Protein AF-A0A9W5Q3P4-F1 (afdb_monomer)

InterPro domains:
  IPR006448 Putative phage terminase, small subunit, P27 family [PF05119] (20-107)

Sequence (144 aa):
MARKSKVVIEAEKKKELEAQRIMDVLVEAGTYSPALDPLIEVYLDAVEIYSVKYGLWKNSNFPTVQKTKNVNGDVKESKHPLAQQVEVWSKQKAKYLGQLGLDGKNKDLIKKSGVLLEKGKTEKESTEPSDSNKLVQFRKMKSR

Foldseek 3Di:
DDDDDPQLVVLVVVLVVVLVVLVVLCVQLVNDDPVCVVLSVQLSVLSSQLSSLVVVCVVVVNDQWDWDADPVGDTDIDGDPSVVSNVVSVVVNLVSCVVSVNNQPNPSSCVRNVDRVPPDPDDPDDDDDDPDDVVVVVVVVVVD

Nearest PDB structures (foldseek):
  1fxk-assembly1_B  TM=3.206E-01  e=4.422E+00  Methanothermobacter thermautotrophicus
  4igg-assembly1_B  TM=3.009E-01  e=7.344E+00  Homo sapiens

Secondary structure (DSSP, 8-state):
-PPPPHHHHHHHHHHHHHHHHHHHHHHHTT---GGGHHHHHHHHHHHHHHHHHHHHHHHTT---EEEEE-TTS-EEEEE-HHHHHHHHHHHHHHHHHHHTTTTTT-HHHHHHHS----S-----------S--HHHHHHHHTT-

Organism: NCBI:txid1053243

Mean predicted aligned error: 12.22 Å

Solvent-accessible surface area (backbone atoms only — not comparable to full-atom values): 8388 Å² total; per-residue (Å²): 134,83,83,77,53,72,49,52,56,53,13,54,54,51,29,52,56,46,49,53,53,52,49,51,52,30,51,67,43,70,67,60,50,81,86,45,48,69,57,50,51,55,29,38,50,30,48,26,53,28,41,34,37,44,45,54,30,53,75,64,70,58,52,63,60,40,81,44,70,46,97,88,64,54,74,46,78,42,72,16,69,46,51,54,50,31,54,52,30,50,52,50,30,53,51,40,36,42,74,72,46,69,64,66,72,40,62,66,52,31,68,59,48,71,52,70,71,64,86,69,80,70,80,86,72,80,92,72,90,74,93,72,58,66,68,64,54,54,58,60,64,74,76,114

pLDDT: mean 82.39, std 19.08, range [31.47, 98.12]

Structure (mmCIF, N/CA/C/O backbone):
data_AF-A0A9W5Q3P4-F1
#
_entry.id   AF-A0A9W5Q3P4-F1
#
loop_
_atom_site.group_PDB
_atom_site.id
_atom_site.type_symbol
_atom_site.label_atom_id
_atom_site.label_alt_id
_atom_site.label_comp_id
_atom_site.label_asym_id
_atom_site.label_entity_id
_atom_site.label_seq_id
_atom_site.pdbx_PDB_ins_code
_atom_site.Cartn_x
_atom_site.Cartn_y
_atom_site.Cartn_z
_atom_site.occupancy
_atom_site.B_iso_or_equiv
_atom_site.auth_seq_id
_atom_site.auth_comp_id
_atom_site.auth_asym_id
_atom_site.auth_atom_id
_atom_site.pdbx_PDB_model_num
ATOM 1 N N . MET A 1 1 ? 27.874 -6.683 7.482 1.00 48.03 1 MET A N 1
ATOM 2 C CA . MET A 1 1 ? 26.577 -5.988 7.302 1.00 48.03 1 MET A CA 1
ATOM 3 C C . MET A 1 1 ? 26.580 -5.307 5.936 1.00 48.03 1 MET A C 1
ATOM 5 O O . MET A 1 1 ? 27.430 -4.453 5.714 1.00 48.03 1 MET A O 1
ATOM 9 N N . ALA A 1 2 ? 25.719 -5.711 4.997 1.00 65.31 2 ALA A N 1
ATOM 10 C CA . ALA A 1 2 ? 25.623 -5.058 3.685 1.00 65.31 2 ALA A CA 1
ATOM 11 C C . ALA A 1 2 ? 24.995 -3.659 3.826 1.00 65.31 2 ALA A C 1
ATOM 13 O O . ALA A 1 2 ? 24.055 -3.480 4.601 1.00 65.31 2 ALA A O 1
ATOM 14 N N . ARG A 1 3 ? 25.503 -2.656 3.095 1.00 83.44 3 ARG A N 1
ATOM 15 C CA . ARG A 1 3 ? 24.908 -1.308 3.102 1.00 83.44 3 ARG A CA 1
ATOM 16 C C . ARG A 1 3 ? 23.560 -1.348 2.382 1.00 83.44 3 ARG A C 1
ATOM 18 O O . ARG A 1 3 ? 23.498 -1.735 1.217 1.00 83.44 3 ARG A O 1
ATOM 25 N N . LYS A 1 4 ? 22.493 -0.930 3.065 1.00 85.88 4 LYS A N 1
ATOM 26 C CA . LYS A 1 4 ? 21.164 -0.773 2.458 1.00 85.88 4 LYS A CA 1
ATOM 27 C C . LYS A 1 4 ? 21.197 0.340 1.404 1.00 85.88 4 LYS A C 1
ATOM 29 O O . LYS A 1 4 ? 21.910 1.332 1.560 1.00 85.88 4 LYS A O 1
ATOM 34 N N . SER A 1 5 ? 20.427 0.184 0.328 1.00 91.69 5 SER A N 1
ATOM 35 C CA . SER A 1 5 ? 20.302 1.227 -0.697 1.00 91.69 5 SER A CA 1
ATOM 36 C C . SER A 1 5 ? 19.489 2.417 -0.173 1.00 91.69 5 SER A C 1
ATOM 38 O O . SER A 1 5 ? 18.638 2.260 0.703 1.00 91.69 5 SER A O 1
ATOM 40 N N . LYS A 1 6 ? 19.699 3.612 -0.745 1.00 94.06 6 LYS A N 1
ATOM 41 C CA . LYS A 1 6 ? 18.962 4.832 -0.363 1.00 94.06 6 LYS A CA 1
ATOM 42 C C . LYS A 1 6 ? 17.439 4.644 -0.423 1.00 94.06 6 LYS A C 1
ATOM 44 O O . LYS A 1 6 ? 16.734 5.108 0.465 1.00 94.06 6 LYS A O 1
ATOM 49 N N . VAL A 1 7 ? 16.949 3.940 -1.446 1.00 94.69 7 VAL A N 1
ATOM 50 C CA . VAL A 1 7 ? 15.514 3.685 -1.651 1.00 94.69 7 VAL A CA 1
ATOM 51 C C . VAL A 1 7 ? 14.933 2.802 -0.543 1.00 94.69 7 VAL A C 1
ATOM 53 O O . VAL A 1 7 ? 13.823 3.057 -0.088 1.00 94.69 7 VAL A O 1
ATOM 56 N N . VAL A 1 8 ? 15.684 1.798 -0.081 1.00 95.25 8 VAL A N 1
ATOM 57 C CA . VAL A 1 8 ? 15.258 0.923 1.024 1.00 95.25 8 VAL A CA 1
ATOM 58 C C . VAL A 1 8 ? 15.212 1.702 2.337 1.00 95.25 8 VAL A C 1
ATOM 60 O O . VAL A 1 8 ? 14.217 1.635 3.043 1.00 95.25 8 VAL A O 1
ATOM 63 N N . ILE A 1 9 ? 16.227 2.525 2.617 1.00 95.75 9 ILE A N 1
ATOM 64 C CA . ILE A 1 9 ? 16.253 3.369 3.824 1.00 95.75 9 ILE A CA 1
ATOM 65 C C . ILE A 1 9 ? 15.060 4.339 3.850 1.00 95.75 9 ILE A C 1
ATOM 67 O O . ILE A 1 9 ? 14.450 4.556 4.893 1.00 95.75 9 ILE A O 1
ATOM 71 N N . GLU A 1 10 ? 14.710 4.939 2.710 1.00 95.25 10 GLU A N 1
ATOM 72 C CA . GLU A 1 10 ? 13.539 5.819 2.617 1.00 95.25 10 GLU A CA 1
ATOM 73 C C . GLU A 1 10 ? 12.218 5.051 2.799 1.00 95.25 10 GLU A C 1
ATOM 75 O O . GLU A 1 10 ? 11.286 5.569 3.413 1.00 95.25 10 GLU A O 1
ATOM 80 N N . ALA A 1 11 ? 12.131 3.820 2.288 1.00 96.31 11 ALA A N 1
ATOM 81 C CA . ALA A 1 11 ? 10.956 2.970 2.452 1.00 96.31 11 ALA A CA 1
ATOM 82 C C . ALA A 1 11 ? 10.752 2.527 3.909 1.00 96.31 11 ALA A C 1
ATOM 84 O O . ALA A 1 11 ? 9.623 2.587 4.388 1.00 96.31 11 ALA A O 1
ATOM 85 N N . GLU A 1 12 ? 11.824 2.179 4.627 1.00 95.44 12 GLU A N 1
ATOM 86 C CA . GLU A 1 12 ? 11.784 1.847 6.060 1.00 95.44 12 GLU A CA 1
ATOM 87 C C . GLU A 1 12 ? 11.247 3.024 6.885 1.00 95.44 12 GLU A C 1
ATOM 89 O O . GLU A 1 12 ? 10.322 2.859 7.677 1.00 95.44 12 GLU A O 1
ATOM 94 N N . LYS A 1 13 ? 11.724 4.247 6.615 1.00 96.50 13 LYS A N 1
ATOM 95 C CA . LYS A 1 13 ? 11.198 5.459 7.267 1.00 96.50 13 LYS A CA 1
ATOM 96 C C . LYS A 1 13 ? 9.714 5.685 6.973 1.00 96.50 13 LYS A C 1
ATOM 98 O O . LYS A 1 13 ? 8.959 6.071 7.858 1.00 96.50 13 LYS A O 1
ATOM 103 N N . LYS A 1 14 ? 9.276 5.455 5.730 1.00 95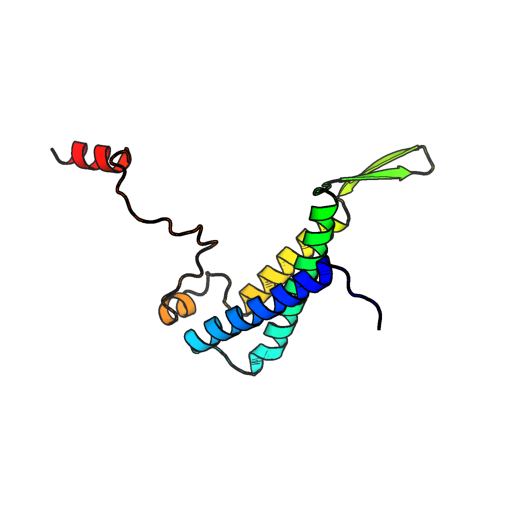.81 14 LYS A N 1
ATOM 104 C CA . LYS A 1 14 ? 7.851 5.561 5.366 1.00 95.81 14 LYS A CA 1
ATOM 105 C C . LYS A 1 14 ? 7.005 4.503 6.064 1.00 95.81 14 LYS A C 1
ATOM 107 O O . LYS A 1 14 ? 5.885 4.817 6.448 1.00 95.81 14 LYS A O 1
ATOM 112 N N . LYS A 1 15 ? 7.525 3.284 6.226 1.00 96.81 15 LYS A N 1
ATOM 113 C CA . LYS A 1 15 ? 6.864 2.212 6.976 1.00 96.81 15 LYS A CA 1
ATOM 114 C C . LYS A 1 15 ? 6.650 2.622 8.430 1.00 96.81 15 LYS A C 1
ATOM 116 O O . LYS A 1 15 ? 5.542 2.491 8.923 1.00 96.81 15 LYS A O 1
ATOM 121 N N . GLU A 1 16 ? 7.675 3.165 9.079 1.00 96.56 16 GLU A N 1
ATOM 122 C CA . GLU A 1 16 ? 7.614 3.588 10.483 1.00 96.56 16 GLU A CA 1
ATOM 123 C C . GLU A 1 16 ? 6.629 4.748 10.705 1.00 96.56 16 GLU A C 1
ATOM 125 O O . GLU A 1 16 ? 5.768 4.674 11.580 1.00 96.56 16 GLU A O 1
ATOM 130 N N . LEU A 1 17 ? 6.668 5.776 9.848 1.00 96.88 17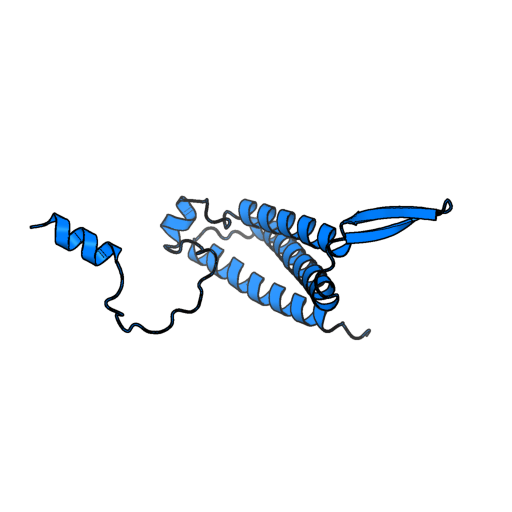 LEU A N 1
ATOM 131 C CA . LEU A 1 17 ? 5.698 6.880 9.893 1.00 96.88 17 LEU A CA 1
ATOM 132 C C . LEU A 1 17 ? 4.261 6.402 9.652 1.00 96.88 17 LEU A C 1
ATOM 134 O O . LEU A 1 17 ? 3.324 6.873 10.295 1.00 96.88 17 LEU A O 1
ATOM 138 N N . GLU A 1 18 ? 4.076 5.471 8.717 1.00 95.75 18 GLU A N 1
ATOM 139 C CA . GLU A 1 18 ? 2.763 4.909 8.422 1.00 95.75 18 GLU A CA 1
ATOM 140 C C . GLU A 1 18 ? 2.265 4.004 9.555 1.00 95.75 18 GLU A C 1
ATOM 142 O O . GLU A 1 18 ? 1.072 4.018 9.847 1.00 95.75 18 GLU A O 1
ATOM 147 N N . ALA A 1 19 ? 3.156 3.267 10.223 1.00 96.31 19 ALA A N 1
ATOM 148 C CA . ALA A 1 19 ? 2.824 2.471 11.400 1.00 96.31 19 ALA A CA 1
ATOM 149 C C . ALA A 1 19 ? 2.258 3.361 12.505 1.00 96.31 19 ALA A C 1
ATOM 151 O O . ALA A 1 19 ? 1.152 3.104 12.977 1.00 96.31 19 ALA A O 1
ATOM 152 N N . GLN A 1 20 ? 2.951 4.458 12.829 1.00 96.19 20 GLN A N 1
ATOM 153 C CA . GLN A 1 20 ? 2.462 5.428 13.806 1.00 96.19 20 GLN A CA 1
ATOM 154 C C . GLN A 1 20 ? 1.092 5.982 13.396 1.00 96.19 20 GLN A C 1
ATOM 156 O O . GLN A 1 20 ? 0.143 5.927 14.172 1.00 96.19 20 GLN A O 1
ATOM 161 N N . ARG A 1 21 ? 0.950 6.414 12.136 1.00 94.81 21 ARG A N 1
ATOM 162 C CA . ARG A 1 21 ? -0.305 6.974 11.617 1.00 94.81 21 ARG A CA 1
ATOM 163 C C . ARG A 1 21 ? -1.481 6.000 11.724 1.00 94.81 21 ARG A C 1
ATOM 165 O O . ARG A 1 21 ? -2.586 6.414 12.057 1.00 94.81 21 ARG A O 1
ATOM 172 N N . ILE A 1 22 ? -1.282 4.728 11.378 1.00 93.62 22 ILE A N 1
ATOM 173 C CA . ILE A 1 22 ? -2.341 3.710 11.435 1.00 93.62 22 ILE A CA 1
ATOM 174 C C . ILE A 1 22 ? -2.724 3.417 12.883 1.00 93.62 22 ILE A C 1
ATOM 176 O O . ILE A 1 22 ? -3.917 3.352 13.178 1.00 93.62 22 ILE A O 1
ATOM 180 N N . MET A 1 23 ? -1.741 3.282 13.775 1.00 93.50 23 MET A N 1
ATOM 181 C CA . MET A 1 23 ? -1.997 3.040 15.195 1.00 93.50 23 MET A CA 1
ATOM 182 C C . MET A 1 23 ? -2.766 4.201 15.824 1.00 93.50 23 MET A C 1
ATOM 184 O O . MET A 1 23 ? -3.797 3.960 16.446 1.00 93.50 23 MET A O 1
ATOM 188 N N . ASP A 1 24 ? -2.343 5.443 15.580 1.00 92.06 24 ASP A N 1
ATOM 189 C CA . ASP A 1 24 ? -3.023 6.638 16.090 1.00 92.06 24 ASP A CA 1
ATOM 190 C C . ASP A 1 24 ? -4.489 6.669 15.646 1.00 92.06 24 ASP A C 1
ATOM 192 O O . ASP A 1 24 ? -5.387 6.807 16.473 1.00 92.06 24 ASP A O 1
ATOM 196 N N . VAL A 1 25 ? -4.753 6.443 14.353 1.00 90.19 25 VAL A N 1
ATOM 197 C CA . VAL A 1 25 ? -6.120 6.453 13.811 1.00 90.19 25 VAL A CA 1
ATOM 198 C C . VAL A 1 25 ? -6.977 5.326 14.395 1.00 90.19 25 VAL A C 1
ATOM 200 O O . VAL A 1 25 ? -8.152 5.541 14.696 1.00 90.19 25 VAL A O 1
ATOM 203 N N . LEU A 1 26 ? -6.426 4.118 14.552 1.00 89.81 26 LEU A N 1
ATOM 204 C CA . LEU A 1 26 ? -7.169 2.983 15.111 1.00 89.81 26 LEU A CA 1
ATOM 205 C C . LEU A 1 26 ? -7.474 3.175 16.602 1.00 89.81 26 LEU A C 1
ATOM 207 O O . LEU A 1 26 ? -8.560 2.798 17.053 1.00 89.81 26 LEU A O 1
ATOM 211 N N . VAL A 1 27 ? -6.535 3.747 17.359 1.00 91.12 27 VAL A N 1
ATOM 212 C CA . VAL A 1 27 ? -6.697 4.047 18.787 1.00 91.12 27 VAL A CA 1
ATOM 213 C C . VAL A 1 27 ? -7.682 5.197 18.987 1.00 91.12 27 VAL A C 1
ATOM 215 O O . VAL A 1 27 ? -8.615 5.052 19.774 1.00 91.12 27 VAL A O 1
ATOM 218 N N . GLU A 1 28 ? -7.545 6.293 18.238 1.00 88.31 28 GLU A N 1
ATOM 219 C CA . GLU A 1 28 ? -8.449 7.451 18.292 1.00 88.31 28 GLU A CA 1
ATOM 220 C C . GLU A 1 28 ? -9.889 7.062 17.933 1.00 88.31 28 GLU A C 1
ATOM 222 O O . GLU A 1 28 ? -10.842 7.502 18.575 1.00 88.31 28 GLU A O 1
ATOM 227 N N . ALA A 1 29 ? -10.067 6.167 16.960 1.00 85.62 29 ALA A N 1
ATOM 228 C CA . ALA A 1 29 ? -11.384 5.648 16.609 1.00 85.62 29 ALA A CA 1
ATOM 229 C C . ALA A 1 29 ? -11.943 4.614 17.611 1.00 85.62 29 ALA A C 1
ATOM 231 O O . ALA A 1 29 ? -13.095 4.184 17.471 1.00 85.62 29 ALA A O 1
ATOM 232 N N . GLY A 1 30 ? -11.144 4.186 18.595 1.00 86.62 30 GLY A N 1
ATOM 233 C CA . GLY A 1 30 ? -11.505 3.152 19.566 1.00 86.62 30 GLY A CA 1
ATOM 234 C C . GLY A 1 30 ? -11.733 1.775 18.937 1.00 86.62 30 GLY A C 1
ATOM 235 O O . GLY A 1 30 ? -12.513 0.982 19.460 1.00 86.62 30 GLY A O 1
ATOM 236 N N . THR A 1 31 ? -11.115 1.502 17.784 1.00 87.69 31 THR A N 1
ATOM 237 C CA . THR A 1 31 ? -11.265 0.240 17.036 1.00 87.69 31 THR A CA 1
ATOM 238 C C . THR A 1 31 ? -10.014 -0.621 17.040 1.00 87.69 31 THR A C 1
ATOM 240 O O . THR A 1 31 ? -10.038 -1.727 16.501 1.00 87.69 31 THR A O 1
ATOM 243 N N . TYR A 1 32 ? -8.920 -0.128 17.619 1.00 92.88 32 TYR A N 1
ATOM 244 C CA . TYR A 1 32 ? -7.722 -0.927 17.803 1.00 92.88 32 TYR A CA 1
ATOM 245 C C . TYR A 1 32 ? -8.013 -2.165 18.659 1.00 92.88 32 TYR A C 1
ATOM 247 O O . TYR A 1 32 ? -8.690 -2.110 19.686 1.00 92.88 32 TYR A O 1
ATOM 255 N N . SER A 1 33 ? -7.457 -3.289 18.228 1.00 92.38 33 SER A N 1
ATOM 256 C CA . SER A 1 33 ? -7.432 -4.544 18.960 1.00 92.38 33 SER A CA 1
ATOM 257 C C . SER A 1 33 ? -6.136 -5.259 18.589 1.00 92.38 33 SER A C 1
ATOM 259 O O . SER A 1 33 ? -5.813 -5.263 17.401 1.00 92.38 33 SER A O 1
ATOM 261 N N . PRO A 1 34 ? -5.448 -5.933 19.531 1.00 95.00 34 PRO A N 1
ATOM 262 C CA . PRO A 1 34 ? -4.275 -6.756 19.214 1.00 95.00 34 PRO A CA 1
ATOM 263 C C . PRO A 1 34 ? -4.538 -7.825 18.137 1.00 95.00 34 PRO A C 1
ATOM 265 O O . PRO A 1 34 ? -3.630 -8.295 17.463 1.00 95.00 34 PRO A O 1
ATOM 268 N N . ALA A 1 35 ? -5.803 -8.203 17.917 1.00 93.44 35 ALA A N 1
ATOM 269 C CA . ALA A 1 35 ? -6.183 -9.097 16.824 1.00 93.44 35 ALA A CA 1
ATOM 270 C C . ALA A 1 35 ? -5.928 -8.504 15.421 1.00 93.44 35 ALA A C 1
ATOM 272 O O . ALA A 1 35 ? -5.905 -9.247 14.439 1.00 93.44 35 ALA A O 1
ATOM 273 N N . LEU A 1 36 ? -5.761 -7.182 15.310 1.00 93.56 36 LEU A N 1
ATOM 274 C CA . LEU A 1 36 ? -5.441 -6.490 14.062 1.00 93.56 36 LEU A CA 1
ATOM 275 C C . LEU A 1 36 ? -3.940 -6.470 13.763 1.00 93.56 36 LEU A C 1
ATOM 277 O O . LEU A 1 36 ? -3.591 -6.223 12.611 1.00 93.56 36 L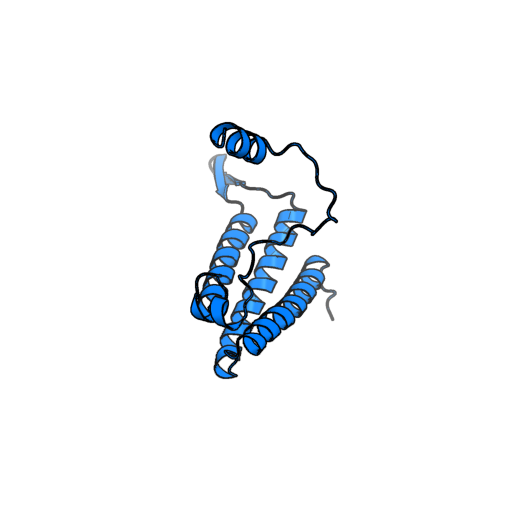EU A O 1
ATOM 281 N N . ASP A 1 37 ? -3.071 -6.763 14.735 1.00 94.88 37 ASP A N 1
ATOM 282 C CA . ASP A 1 37 ? -1.613 -6.660 14.586 1.00 94.88 37 ASP A CA 1
ATOM 283 C C . ASP A 1 37 ? -1.086 -7.418 13.356 1.00 94.88 37 ASP A C 1
ATOM 285 O O . ASP A 1 37 ? -0.395 -6.798 12.544 1.00 94.88 37 ASP A O 1
ATOM 289 N N . PRO A 1 38 ? -1.498 -8.677 13.079 1.00 96.81 38 PRO A N 1
ATOM 290 C CA . PRO A 1 38 ? -1.042 -9.379 11.879 1.00 96.81 38 PRO A CA 1
ATOM 291 C C . PRO A 1 38 ? -1.470 -8.687 10.576 1.00 96.81 38 PRO A C 1
ATOM 293 O O . PRO A 1 38 ? -0.744 -8.693 9.583 1.00 96.81 38 PRO A O 1
ATOM 296 N N . LEU A 1 39 ? -2.659 -8.075 10.550 1.00 96.00 39 LEU A N 1
ATOM 297 C CA . LEU A 1 39 ? -3.150 -7.351 9.376 1.00 96.00 39 LEU A CA 1
ATOM 298 C C . LEU A 1 39 ? -2.429 -6.007 9.203 1.00 96.00 39 LEU A C 1
ATOM 300 O O . LEU A 1 39 ? -2.157 -5.600 8.071 1.00 96.00 39 LEU A O 1
ATOM 304 N N . ILE A 1 40 ? -2.106 -5.334 10.309 1.00 96.38 40 ILE A N 1
ATOM 305 C CA . ILE A 1 40 ? -1.313 -4.102 10.322 1.00 96.38 40 ILE A CA 1
ATOM 306 C C . ILE A 1 40 ? 0.097 -4.396 9.801 1.00 96.38 40 ILE A C 1
ATOM 308 O O . ILE A 1 40 ? 0.557 -3.697 8.902 1.00 96.38 40 ILE A O 1
ATOM 312 N N . GLU A 1 41 ? 0.751 -5.461 10.269 1.00 97.12 41 GLU A N 1
ATOM 313 C CA . GLU A 1 41 ? 2.071 -5.883 9.781 1.00 97.12 41 GLU A CA 1
ATOM 314 C C . GLU A 1 41 ? 2.066 -6.139 8.268 1.00 97.12 41 GLU A C 1
ATOM 316 O O . GLU A 1 41 ? 2.866 -5.557 7.533 1.00 97.12 41 GLU A O 1
ATOM 321 N N . VAL A 1 42 ? 1.097 -6.916 7.771 1.00 97.69 42 VAL A N 1
ATOM 322 C CA . VAL A 1 42 ? 0.960 -7.206 6.333 1.00 97.69 42 VAL A CA 1
ATOM 323 C C . VAL A 1 42 ? 0.697 -5.935 5.514 1.00 97.69 42 VAL A C 1
ATOM 325 O O . VAL A 1 42 ? 1.219 -5.781 4.403 1.00 97.69 42 VAL A O 1
ATOM 328 N N . TYR A 1 43 ? -0.094 -4.996 6.042 1.00 97.50 43 TYR A N 1
ATOM 329 C CA . TYR A 1 43 ? -0.292 -3.690 5.415 1.00 97.50 43 TYR A CA 1
ATOM 330 C C . TYR A 1 43 ? 1.019 -2.895 5.336 1.00 97.50 43 TYR A C 1
ATOM 332 O O . TYR A 1 43 ? 1.343 -2.349 4.277 1.00 97.50 43 TYR A O 1
ATOM 340 N N . LEU A 1 44 ? 1.784 -2.846 6.426 1.00 97.94 44 LEU A N 1
ATOM 341 C CA . LEU A 1 44 ? 3.048 -2.117 6.501 1.00 97.94 44 LEU A CA 1
ATOM 342 C C . LEU A 1 44 ? 4.115 -2.720 5.584 1.00 97.94 44 LEU A C 1
ATOM 344 O O . LEU A 1 44 ? 4.839 -1.973 4.923 1.00 97.94 44 LEU A O 1
ATOM 348 N N . ASP A 1 45 ? 4.164 -4.044 5.453 1.00 97.62 45 ASP A N 1
ATOM 349 C CA . ASP A 1 45 ? 5.010 -4.719 4.467 1.00 97.62 45 ASP A CA 1
ATOM 350 C C . ASP A 1 45 ? 4.618 -4.328 3.037 1.00 97.62 45 ASP A C 1
ATOM 352 O O . ASP A 1 45 ? 5.475 -3.991 2.215 1.00 97.62 45 ASP A O 1
ATOM 356 N N . ALA A 1 46 ? 3.318 -4.275 2.732 1.00 97.69 46 ALA A N 1
ATOM 357 C CA . ALA A 1 46 ? 2.850 -3.815 1.426 1.00 97.69 46 ALA A CA 1
ATOM 358 C C . ALA A 1 46 ? 3.228 -2.345 1.155 1.00 97.69 46 ALA A C 1
ATOM 360 O O . ALA A 1 46 ? 3.566 -1.999 0.020 1.00 97.69 46 ALA A O 1
ATOM 361 N N . VAL A 1 47 ? 3.203 -1.478 2.176 1.00 97.75 47 VAL A N 1
ATOM 362 C CA . VAL A 1 47 ? 3.637 -0.071 2.084 1.00 97.75 47 VAL A CA 1
ATOM 363 C C . VAL A 1 47 ? 5.132 0.035 1.801 1.00 97.75 47 VAL A C 1
ATOM 365 O O . VAL A 1 47 ? 5.531 0.814 0.928 1.00 97.75 47 VAL A O 1
ATOM 368 N N . GLU A 1 48 ? 5.950 -0.737 2.511 1.00 97.62 48 GLU A N 1
ATOM 369 C CA . GLU A 1 48 ? 7.399 -0.769 2.331 1.00 97.62 48 GLU A CA 1
ATOM 370 C C . GLU A 1 48 ? 7.755 -1.252 0.922 1.00 97.62 48 GLU A C 1
ATOM 372 O O . GLU A 1 48 ? 8.443 -0.548 0.175 1.00 97.62 48 GLU A O 1
ATOM 377 N N . ILE A 1 49 ? 7.205 -2.397 0.504 1.00 97.56 49 ILE A N 1
ATOM 378 C CA . ILE A 1 49 ? 7.469 -2.971 -0.817 1.00 97.56 49 ILE A CA 1
ATOM 379 C C . ILE A 1 49 ? 7.004 -2.010 -1.913 1.00 97.56 49 ILE A C 1
ATOM 381 O O . ILE A 1 49 ? 7.781 -1.707 -2.822 1.00 97.56 49 ILE A O 1
ATOM 385 N N . TYR A 1 50 ? 5.784 -1.467 -1.814 1.00 98.12 50 TYR A N 1
ATOM 386 C CA . TYR A 1 50 ? 5.295 -0.443 -2.742 1.00 98.12 50 TYR A CA 1
ATOM 387 C C . TYR A 1 50 ? 6.270 0.737 -2.838 1.00 98.12 50 TYR A C 1
ATOM 389 O O . TYR A 1 50 ? 6.622 1.152 -3.942 1.00 98.12 50 TYR A O 1
ATOM 397 N N . SER A 1 51 ? 6.742 1.250 -1.699 1.00 97.62 51 SER A N 1
ATOM 398 C CA . SER A 1 51 ? 7.646 2.403 -1.642 1.00 97.62 51 SER A CA 1
ATOM 399 C C . SER A 1 51 ? 8.984 2.114 -2.317 1.00 97.62 51 SER A C 1
ATOM 401 O O . SER A 1 51 ? 9.470 2.949 -3.082 1.00 97.62 51 SER A O 1
ATOM 403 N N . VAL A 1 52 ? 9.545 0.917 -2.111 1.00 97.75 52 VAL A N 1
ATOM 404 C CA . VAL A 1 52 ? 10.771 0.490 -2.794 1.00 97.75 52 VAL A CA 1
ATOM 405 C C . VAL A 1 52 ? 10.551 0.406 -4.303 1.00 97.75 52 VAL A C 1
ATOM 407 O O . VAL A 1 52 ? 11.320 0.985 -5.072 1.00 97.75 52 VAL A O 1
ATOM 410 N N . LYS A 1 53 ? 9.493 -0.281 -4.754 1.00 97.31 53 LYS A N 1
ATOM 411 C CA . LYS A 1 53 ? 9.214 -0.448 -6.191 1.00 97.31 53 LYS A CA 1
ATOM 412 C C . LYS A 1 53 ? 8.939 0.886 -6.874 1.00 97.31 53 LYS A C 1
ATOM 414 O O . LYS A 1 53 ? 9.466 1.129 -7.958 1.00 97.31 53 LYS A O 1
ATOM 419 N N . TYR A 1 54 ? 8.185 1.761 -6.217 1.00 97.56 54 TYR A N 1
ATOM 420 C CA . TYR A 1 54 ? 7.908 3.105 -6.703 1.00 97.56 54 TYR A CA 1
ATOM 421 C C . TYR A 1 54 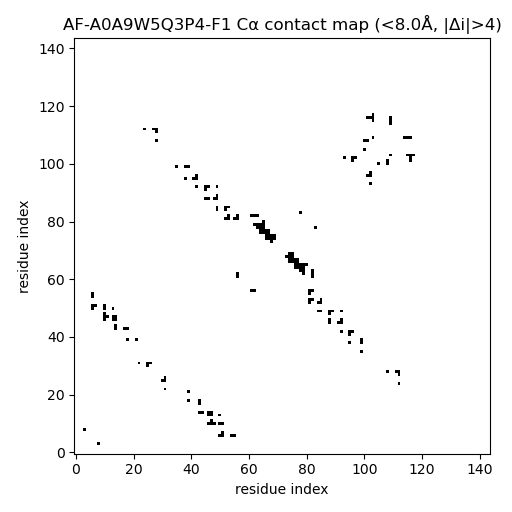? 9.184 3.947 -6.785 1.00 97.56 54 TYR A C 1
ATOM 423 O O . TYR A 1 54 ? 9.413 4.600 -7.798 1.00 97.56 54 TYR A O 1
ATOM 431 N N . GLY A 1 55 ? 10.048 3.900 -5.766 1.00 96.75 55 GLY A N 1
ATOM 432 C CA . GLY A 1 55 ? 11.325 4.617 -5.765 1.00 96.75 55 GLY A CA 1
ATOM 433 C C . GLY A 1 55 ? 12.260 4.165 -6.887 1.00 96.75 55 GLY A C 1
ATOM 434 O O . GLY A 1 55 ? 12.831 4.999 -7.584 1.00 96.75 55 GLY A O 1
ATOM 435 N N . LEU A 1 56 ? 12.366 2.854 -7.125 1.00 96.25 56 LEU A N 1
ATOM 436 C CA . LEU A 1 56 ? 13.137 2.315 -8.252 1.00 96.25 56 LEU A CA 1
ATOM 437 C C . LEU A 1 56 ? 12.551 2.753 -9.597 1.00 96.25 56 LEU A C 1
ATOM 439 O O . LEU A 1 56 ? 13.286 3.201 -10.471 1.00 96.25 56 LEU A O 1
ATOM 443 N N . TRP A 1 57 ? 11.228 2.677 -9.746 1.00 96.44 57 TRP A N 1
ATOM 444 C CA . TRP A 1 57 ? 10.546 3.093 -10.969 1.00 96.44 57 TRP A CA 1
ATOM 445 C C . TRP A 1 57 ? 10.715 4.593 -11.244 1.00 96.44 57 TRP A C 1
ATOM 447 O O . TRP A 1 57 ? 10.996 4.983 -12.377 1.00 96.44 57 TRP A O 1
ATOM 457 N N . LYS A 1 58 ? 10.641 5.421 -10.194 1.00 95.94 58 LYS A N 1
ATOM 458 C CA . LYS A 1 58 ? 10.916 6.861 -10.237 1.00 95.94 58 LYS A CA 1
ATOM 459 C C . LYS A 1 58 ? 12.353 7.150 -10.661 1.00 95.94 58 LYS A C 1
ATOM 461 O O . LYS A 1 58 ? 12.565 7.997 -11.521 1.00 95.94 58 LYS A O 1
ATOM 466 N N . ASN A 1 59 ? 13.331 6.435 -10.106 1.00 95.56 59 ASN A N 1
ATOM 467 C CA . ASN A 1 59 ? 14.742 6.604 -10.471 1.00 95.56 59 ASN A CA 1
ATOM 468 C C . ASN A 1 59 ? 15.020 6.218 -11.932 1.00 95.56 59 ASN A C 1
ATOM 470 O O . ASN A 1 59 ? 15.939 6.757 -12.538 1.00 95.56 59 ASN A O 1
ATOM 474 N N . SER A 1 60 ? 14.214 5.323 -12.510 1.00 93.31 60 SER A N 1
ATOM 475 C CA . SER A 1 60 ? 14.245 4.992 -13.940 1.00 93.31 60 SER A CA 1
ATOM 476 C C . SER A 1 60 ? 13.456 5.970 -14.823 1.00 93.31 60 SER A C 1
ATOM 478 O O . SER A 1 60 ? 13.339 5.723 -16.018 1.00 93.31 60 SER A O 1
ATOM 480 N N . ASN A 1 61 ? 12.918 7.060 -14.265 1.00 95.00 61 ASN A N 1
ATOM 481 C CA . ASN A 1 61 ? 12.058 8.031 -14.949 1.00 95.00 61 ASN A CA 1
ATOM 482 C C . ASN A 1 61 ? 10.721 7.447 -15.449 1.00 95.00 61 ASN A C 1
ATOM 484 O O . ASN A 1 61 ? 10.244 7.778 -16.530 1.00 95.00 61 ASN A O 1
ATOM 488 N N . PHE A 1 62 ? 10.113 6.567 -14.649 1.00 94.62 62 PHE A N 1
ATOM 489 C CA . PHE A 1 62 ? 8.771 6.016 -14.870 1.00 94.62 62 PHE A CA 1
ATOM 490 C C . PHE A 1 62 ? 8.533 5.353 -16.244 1.00 94.62 62 PHE A C 1
ATOM 492 O O . PHE A 1 62 ? 7.539 5.649 -16.911 1.00 94.62 62 PHE A O 1
ATOM 499 N N . PRO A 1 63 ? 9.382 4.404 -16.684 1.00 94.06 63 PRO A N 1
ATOM 500 C CA . PRO A 1 63 ? 9.160 3.694 -17.937 1.00 94.06 63 PRO A CA 1
ATOM 501 C C . PRO A 1 63 ? 7.841 2.918 -17.885 1.00 94.06 63 PRO A C 1
ATOM 503 O O . PRO A 1 63 ? 7.607 2.127 -16.969 1.00 94.06 63 PRO A O 1
ATOM 506 N N . THR A 1 64 ? 6.972 3.134 -18.865 1.00 90.06 64 THR A N 1
ATOM 507 C CA . THR A 1 64 ? 5.661 2.471 -18.946 1.00 90.06 64 THR A CA 1
ATOM 508 C C . THR A 1 64 ? 5.743 1.132 -19.671 1.00 90.06 64 THR A C 1
ATOM 510 O O . THR A 1 64 ? 5.059 0.178 -19.295 1.00 90.06 64 THR A O 1
ATOM 513 N N . VAL A 1 65 ? 6.623 1.039 -20.668 1.00 91.88 65 VAL A N 1
ATOM 514 C CA . VAL A 1 65 ? 6.788 -0.125 -21.539 1.00 91.88 65 VAL A CA 1
ATOM 515 C C . VAL A 1 65 ? 8.234 -0.608 -21.563 1.00 91.88 65 VAL A C 1
ATOM 517 O O . VAL A 1 65 ? 9.176 0.162 -21.384 1.00 91.88 65 VAL A O 1
ATOM 520 N N . GLN A 1 66 ? 8.403 -1.900 -21.806 1.00 89.50 66 GLN A N 1
ATOM 521 C CA . GLN A 1 66 ? 9.669 -2.542 -22.112 1.00 89.50 66 GLN A CA 1
ATOM 522 C C . GLN A 1 66 ? 9.550 -3.182 -23.495 1.00 89.50 66 GLN A C 1
ATOM 524 O O . GLN A 1 66 ? 8.578 -3.883 -23.781 1.00 89.50 66 GLN A O 1
ATOM 529 N N . LYS A 1 67 ? 10.543 -2.932 -24.351 1.00 90.62 67 LYS A N 1
ATOM 530 C CA . LYS A 1 67 ? 10.647 -3.565 -25.666 1.00 90.62 67 LYS A CA 1
ATOM 531 C C . LYS A 1 67 ? 11.535 -4.794 -25.540 1.00 90.62 67 LYS A C 1
ATOM 533 O O . LYS A 1 67 ? 12.649 -4.703 -25.030 1.00 90.62 67 LYS A O 1
ATOM 538 N N . THR A 1 68 ? 11.037 -5.936 -25.989 1.00 86.31 68 THR A N 1
ATOM 539 C CA . THR A 1 68 ? 11.783 -7.198 -26.023 1.00 86.31 68 THR A CA 1
ATOM 540 C C . THR A 1 68 ? 11.875 -7.661 -27.467 1.00 86.31 68 THR A C 1
ATOM 542 O O . THR A 1 68 ? 10.877 -7.644 -28.184 1.00 86.31 68 THR A O 1
ATOM 545 N N . LYS A 1 69 ? 13.084 -8.005 -27.915 1.00 88.06 69 LYS A N 1
ATOM 546 C CA . LYS A 1 69 ? 13.316 -8.522 -29.264 1.00 88.06 69 LYS A CA 1
ATOM 547 C C . LYS A 1 69 ? 13.368 -10.042 -29.192 1.00 88.06 69 LYS A C 1
ATOM 549 O O . LYS A 1 69 ? 14.164 -10.589 -28.432 1.00 88.06 69 LYS A O 1
ATOM 554 N N . ASN A 1 70 ? 12.514 -10.706 -29.959 1.00 82.62 70 ASN A N 1
ATOM 555 C CA . ASN A 1 70 ? 12.532 -12.158 -30.087 1.00 82.62 70 ASN A CA 1
ATOM 556 C C . ASN A 1 70 ? 13.705 -12.606 -30.969 1.00 82.62 70 ASN A C 1
ATOM 558 O O . ASN A 1 70 ? 14.284 -11.809 -31.708 1.00 82.62 70 ASN A O 1
ATOM 562 N N . VAL A 1 71 ? 14.015 -13.905 -30.940 1.00 85.31 71 VAL A N 1
ATOM 563 C CA . VAL A 1 71 ? 15.073 -14.513 -31.771 1.00 85.31 71 VAL A CA 1
ATOM 564 C C . V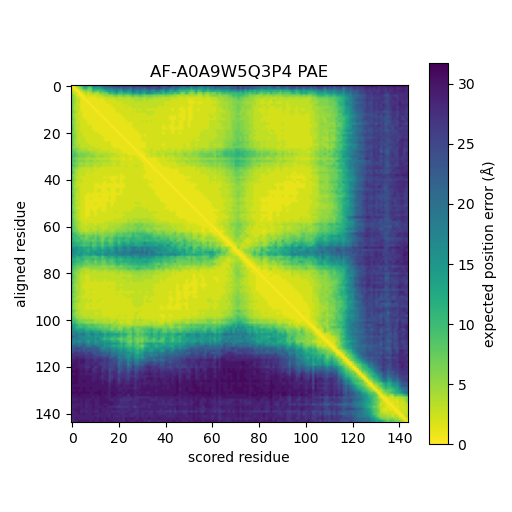AL A 1 71 ? 14.852 -14.232 -33.268 1.00 85.31 71 VAL A C 1
ATOM 566 O O . VAL A 1 71 ? 15.809 -13.966 -33.986 1.00 85.31 71 VAL A O 1
ATOM 569 N N . ASN A 1 72 ? 13.591 -14.171 -33.712 1.00 84.19 72 ASN A N 1
ATOM 570 C CA . ASN A 1 72 ? 13.199 -13.887 -35.102 1.00 84.19 72 ASN A CA 1
ATOM 571 C C . ASN A 1 72 ? 13.287 -12.400 -35.491 1.00 84.19 72 ASN A C 1
ATOM 573 O O . ASN A 1 72 ? 13.042 -12.041 -36.636 1.00 84.19 72 ASN A O 1
ATOM 577 N N . GLY A 1 73 ? 13.619 -11.520 -34.546 1.00 82.25 73 GLY A N 1
ATOM 578 C CA . GLY A 1 73 ? 13.753 -10.088 -34.784 1.00 82.25 73 GLY A CA 1
ATOM 579 C C . GLY A 1 73 ? 12.508 -9.248 -34.497 1.00 82.25 73 GLY A C 1
ATOM 580 O O . GLY A 1 73 ? 12.648 -8.030 -34.384 1.00 82.25 73 GLY A O 1
ATOM 581 N N . ASP A 1 74 ? 11.346 -9.873 -34.295 1.00 84.12 74 ASP A N 1
ATOM 582 C CA . ASP A 1 74 ? 10.113 -9.182 -33.906 1.00 84.12 74 ASP A CA 1
ATOM 583 C C . ASP A 1 74 ? 10.265 -8.480 -32.552 1.00 84.12 74 ASP A C 1
ATOM 585 O O . ASP A 1 74 ? 10.782 -9.055 -31.587 1.00 84.12 74 ASP A O 1
ATOM 589 N N . VAL A 1 75 ? 9.784 -7.238 -32.467 1.00 87.81 75 VAL A N 1
ATOM 590 C CA . VAL A 1 75 ? 9.803 -6.443 -31.235 1.00 87.81 75 VAL A CA 1
ATOM 591 C C . VAL A 1 75 ? 8.425 -6.485 -30.588 1.00 87.81 75 VAL A C 1
ATOM 593 O O . VAL A 1 75 ? 7.461 -5.947 -31.128 1.00 87.81 75 VAL A O 1
ATOM 596 N N . LYS A 1 76 ? 8.337 -7.093 -29.403 1.00 90.31 76 LYS A N 1
ATOM 597 C CA . LYS A 1 76 ? 7.130 -7.082 -28.575 1.00 90.31 76 LYS A CA 1
ATOM 598 C C . LYS A 1 76 ? 7.251 -6.019 -27.494 1.00 90.31 76 LYS A C 1
ATOM 600 O O . LYS A 1 76 ? 8.239 -5.975 -26.754 1.00 90.31 76 LYS A O 1
ATOM 605 N N . GLU A 1 77 ? 6.217 -5.198 -27.381 1.00 90.56 77 GLU A N 1
ATOM 606 C CA . GLU A 1 77 ? 6.066 -4.245 -26.289 1.00 90.56 77 GLU A CA 1
ATOM 607 C C . GLU A 1 77 ? 5.225 -4.873 -25.174 1.00 90.56 77 GLU A C 1
ATOM 609 O O . GLU A 1 77 ? 4.163 -5.452 -25.410 1.00 90.56 77 GLU A O 1
ATOM 614 N N . SER A 1 78 ? 5.711 -4.782 -23.942 1.00 90.25 78 SER A N 1
ATOM 615 C CA . SER A 1 78 ? 4.975 -5.185 -22.744 1.00 90.25 78 SER A CA 1
ATOM 616 C C . SER A 1 78 ? 5.087 -4.109 -21.674 1.00 90.25 78 SER A C 1
ATOM 618 O O . SER A 1 78 ? 5.985 -3.271 -21.725 1.00 90.25 78 SER A O 1
ATOM 620 N N . LYS A 1 79 ? 4.204 -4.128 -20.670 1.00 91.62 79 LYS A N 1
ATOM 621 C CA . LYS A 1 79 ? 4.337 -3.240 -19.506 1.00 91.62 79 LYS A CA 1
ATOM 622 C C . LYS A 1 79 ? 5.705 -3.417 -18.848 1.00 91.62 79 LYS A C 1
ATOM 624 O O . LYS A 1 79 ? 6.200 -4.538 -18.729 1.00 91.62 79 LYS A O 1
ATOM 629 N N . HIS A 1 80 ? 6.289 -2.317 -18.382 1.00 93.31 80 HIS A N 1
ATOM 630 C CA . HIS A 1 80 ? 7.541 -2.374 -17.641 1.00 93.31 80 HIS A CA 1
ATOM 631 C C . HIS A 1 80 ? 7.351 -3.175 -16.333 1.00 93.31 80 HIS A C 1
ATOM 633 O O . HIS A 1 80 ? 6.398 -2.902 -15.595 1.00 93.31 80 HIS A O 1
ATOM 639 N N . PRO A 1 81 ? 8.249 -4.116 -15.980 1.00 94.56 81 PRO A N 1
ATOM 640 C CA . PRO A 1 81 ? 8.089 -4.963 -14.797 1.00 94.56 81 PRO A CA 1
ATOM 641 C C . PRO A 1 81 ? 7.911 -4.176 -13.494 1.00 94.56 81 PRO A C 1
ATOM 643 O O . PRO A 1 81 ? 7.071 -4.530 -12.671 1.00 94.56 81 PRO A O 1
ATOM 646 N N . LEU A 1 82 ? 8.650 -3.071 -13.317 1.00 94.88 82 LEU A N 1
ATOM 647 C CA . LEU A 1 82 ? 8.478 -2.200 -12.146 1.00 94.88 82 LEU A CA 1
ATOM 648 C C . LEU A 1 82 ? 7.114 -1.501 -12.130 1.00 94.88 82 LEU A C 1
ATOM 650 O O . LEU A 1 82 ? 6.505 -1.434 -11.069 1.00 94.88 82 LEU A O 1
ATOM 654 N N . ALA A 1 83 ? 6.604 -1.044 -13.278 1.00 94.69 83 ALA A N 1
ATOM 655 C CA . ALA A 1 83 ? 5.280 -0.428 -13.357 1.00 94.69 83 ALA A CA 1
ATOM 656 C C . ALA A 1 83 ? 4.188 -1.442 -12.980 1.00 94.69 83 ALA A C 1
ATOM 658 O O . ALA A 1 83 ? 3.303 -1.142 -12.180 1.00 94.69 83 ALA A O 1
ATOM 659 N N . GLN A 1 84 ? 4.310 -2.677 -13.478 1.00 96.12 84 GLN A N 1
ATOM 660 C CA . GLN A 1 84 ? 3.411 -3.772 -13.120 1.00 96.12 84 GLN A CA 1
ATOM 661 C C . GLN A 1 84 ? 3.482 -4.102 -11.620 1.00 96.12 84 GLN A C 1
ATOM 663 O O . GLN A 1 84 ? 2.447 -4.280 -10.983 1.00 96.12 84 GLN A O 1
ATOM 668 N N . GLN A 1 85 ? 4.683 -4.156 -11.031 1.00 96.31 85 GLN A N 1
ATOM 669 C CA . GLN A 1 85 ? 4.848 -4.403 -9.594 1.00 96.31 85 GLN A CA 1
ATOM 670 C C . GLN A 1 85 ? 4.255 -3.270 -8.747 1.00 96.31 85 GLN A C 1
ATOM 672 O O . GLN A 1 85 ? 3.564 -3.547 -7.772 1.00 96.31 85 GLN A O 1
ATOM 677 N N . VAL A 1 86 ? 4.472 -2.007 -9.124 1.00 97.06 86 VAL A N 1
ATOM 678 C CA . VAL A 1 86 ? 3.875 -0.848 -8.443 1.00 97.06 86 VAL A CA 1
ATOM 679 C C . VAL A 1 86 ? 2.347 -0.920 -8.486 1.00 97.06 86 VAL A C 1
ATOM 681 O O . VAL A 1 86 ? 1.705 -0.714 -7.458 1.00 97.06 86 VAL A O 1
ATOM 684 N N . GLU A 1 87 ? 1.759 -1.278 -9.632 1.00 96.56 87 GLU A N 1
ATOM 685 C CA . GLU A 1 87 ? 0.308 -1.460 -9.776 1.00 96.56 87 GLU A CA 1
ATOM 686 C C . GLU A 1 87 ? -0.226 -2.568 -8.847 1.00 96.56 87 GLU A C 1
ATOM 688 O O . GLU A 1 87 ? -1.223 -2.371 -8.150 1.00 96.56 87 GLU A O 1
ATOM 693 N N . VAL A 1 88 ? 0.450 -3.721 -8.799 1.00 97.50 88 VAL A N 1
ATOM 694 C CA . VAL A 1 88 ? 0.065 -4.859 -7.944 1.00 97.50 88 VAL A CA 1
ATOM 695 C C . VAL A 1 88 ? 0.119 -4.484 -6.463 1.00 97.50 88 VAL A C 1
ATOM 697 O O . VAL A 1 88 ? -0.868 -4.668 -5.748 1.00 97.50 88 VAL A O 1
ATOM 700 N N . TRP A 1 89 ? 1.233 -3.908 -6.007 1.00 97.62 89 TRP A N 1
ATOM 701 C CA . TRP A 1 89 ? 1.409 -3.548 -4.599 1.00 97.62 89 TRP A CA 1
ATOM 702 C C . TRP A 1 89 ? 0.530 -2.369 -4.181 1.00 97.62 89 TRP A C 1
ATOM 704 O O . TRP A 1 89 ? 0.048 -2.343 -3.053 1.00 97.62 89 TRP A O 1
ATOM 714 N N . SER A 1 90 ? 0.226 -1.440 -5.092 1.00 96.81 90 SER A N 1
ATOM 715 C CA . SER A 1 90 ? -0.761 -0.381 -4.846 1.00 96.81 90 SER A CA 1
ATOM 716 C C . SER A 1 90 ? -2.151 -0.962 -4.561 1.00 96.81 90 SER A C 1
ATOM 718 O O . SER A 1 90 ? -2.799 -0.575 -3.585 1.00 96.81 90 SER A O 1
ATOM 720 N N . LYS A 1 91 ? -2.587 -1.954 -5.353 1.00 97.25 91 LYS A N 1
ATOM 721 C CA . LYS A 1 91 ? -3.867 -2.649 -5.140 1.00 97.25 91 LYS A CA 1
ATOM 722 C C . LYS A 1 91 ? -3.883 -3.443 -3.834 1.00 97.25 91 LYS A C 1
ATOM 724 O O . LYS A 1 91 ? -4.874 -3.390 -3.111 1.00 97.25 91 LYS A O 1
ATOM 729 N N . GLN A 1 92 ? -2.802 -4.156 -3.513 1.00 97.12 92 GLN A N 1
ATOM 730 C CA . GLN A 1 92 ? -2.690 -4.907 -2.255 1.00 97.12 92 GLN A CA 1
ATOM 731 C C . GLN A 1 92 ? -2.707 -3.979 -1.038 1.00 97.12 92 GLN A C 1
ATOM 733 O O . GLN A 1 92 ? -3.500 -4.198 -0.126 1.00 97.12 92 GLN A O 1
ATOM 738 N N . LYS A 1 93 ? -1.930 -2.889 -1.068 1.00 95.69 93 LYS A N 1
ATOM 739 C CA . LYS A 1 93 ? -1.954 -1.842 -0.039 1.00 95.69 93 LYS A CA 1
ATOM 740 C C . LYS A 1 93 ? -3.377 -1.318 0.187 1.00 95.69 93 LYS A C 1
ATOM 742 O O . LYS A 1 93 ? -3.834 -1.260 1.324 1.00 95.69 93 LYS A O 1
ATOM 747 N N . ALA A 1 94 ? -4.095 -0.970 -0.884 1.00 94.69 94 ALA A N 1
ATOM 748 C CA . ALA A 1 94 ? -5.470 -0.47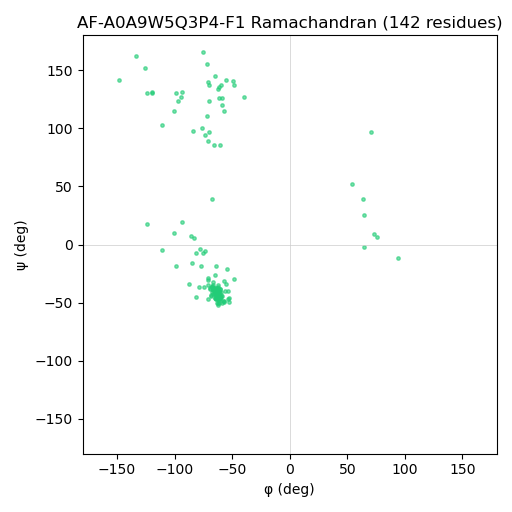8 -0.786 1.00 94.69 94 ALA A CA 1
ATOM 749 C C . ALA A 1 94 ? -6.443 -1.535 -0.233 1.00 94.69 94 ALA A C 1
ATOM 751 O O . ALA A 1 94 ? -7.336 -1.201 0.543 1.00 94.69 94 ALA A O 1
ATOM 752 N N . LYS A 1 95 ? -6.258 -2.810 -0.599 1.00 96.06 95 LYS A N 1
ATOM 753 C CA . LYS A 1 95 ? -7.055 -3.927 -0.078 1.00 96.06 95 LYS A CA 1
ATOM 754 C C . LYS A 1 95 ? -6.891 -4.071 1.435 1.00 96.06 95 LYS A C 1
ATOM 756 O O . LYS A 1 95 ? -7.898 -4.126 2.134 1.00 96.06 95 LYS A O 1
ATOM 761 N N . TYR A 1 96 ? -5.656 -4.108 1.933 1.00 95.75 96 TYR A N 1
ATOM 762 C CA . TYR A 1 96 ? -5.390 -4.251 3.367 1.00 95.75 96 TYR A CA 1
ATOM 763 C C . TYR A 1 96 ? -5.872 -3.032 4.159 1.00 95.75 96 TYR A C 1
ATOM 765 O O . TYR A 1 96 ? -6.497 -3.191 5.203 1.00 95.75 96 TYR A O 1
ATOM 773 N N . LEU A 1 97 ? -5.709 -1.821 3.612 1.00 92.62 97 LEU A N 1
ATOM 774 C CA . LEU A 1 97 ? -6.270 -0.612 4.217 1.00 92.62 97 LEU A CA 1
ATOM 775 C C . LEU A 1 97 ? -7.806 -0.675 4.322 1.00 92.62 97 LEU A C 1
ATOM 777 O O . LEU A 1 97 ? -8.376 -0.263 5.329 1.00 92.62 97 LEU A O 1
ATOM 781 N N . GLY A 1 98 ? -8.476 -1.236 3.310 1.00 91.81 98 GLY A N 1
ATOM 782 C CA . GLY A 1 98 ? -9.917 -1.493 3.344 1.00 91.81 98 GLY A CA 1
ATOM 783 C C . GLY A 1 98 ? -10.327 -2.548 4.369 1.00 91.81 98 GLY A C 1
ATOM 784 O O . GLY A 1 98 ? -11.347 -2.378 5.029 1.00 91.81 98 GLY A O 1
ATOM 785 N N . GLN A 1 99 ? -9.525 -3.597 4.562 1.00 92.00 99 GLN A N 1
ATOM 786 C CA . GLN A 1 99 ? -9.769 -4.597 5.610 1.00 92.00 99 GLN A CA 1
ATOM 787 C C . GLN A 1 99 ? -9.617 -4.014 7.021 1.00 92.00 99 GLN A C 1
ATOM 789 O O . GLN A 1 99 ? -10.367 -4.400 7.911 1.00 92.00 99 GLN A O 1
ATOM 794 N N . LEU A 1 100 ? -8.723 -3.038 7.207 1.00 90.44 100 LEU A N 1
ATOM 795 C CA . LEU A 1 100 ? -8.616 -2.254 8.445 1.00 90.44 100 LEU A CA 1
ATOM 796 C C . LEU A 1 100 ? 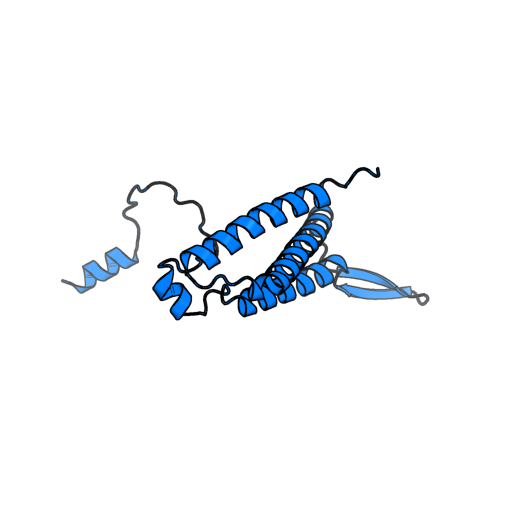-9.766 -1.240 8.616 1.00 90.44 100 LEU A C 1
ATOM 798 O O . LEU A 1 100 ? -9.852 -0.569 9.638 1.00 90.44 100 LEU A O 1
ATOM 802 N N . GLY A 1 101 ? -10.646 -1.091 7.618 1.00 87.50 101 GLY A N 1
ATOM 803 C CA . GLY A 1 101 ? -11.731 -0.106 7.621 1.00 87.50 101 GLY A CA 1
ATOM 804 C C . GLY A 1 101 ? -11.276 1.332 7.349 1.00 87.50 101 GLY A C 1
ATOM 805 O O . GLY A 1 101 ? -12.086 2.254 7.400 1.00 87.50 101 GLY A O 1
ATOM 806 N N . LEU A 1 102 ? -10.003 1.541 7.015 1.00 86.50 102 LEU A N 1
ATOM 807 C CA . LEU A 1 102 ? -9.374 2.854 6.860 1.00 86.50 102 LEU A CA 1
ATOM 808 C C . LEU A 1 102 ? -9.393 3.365 5.405 1.00 86.50 102 LEU A C 1
ATOM 810 O O . LEU A 1 102 ? -8.628 4.256 5.042 1.00 86.50 102 LEU A O 1
ATOM 814 N N . ASP A 1 103 ? -10.261 2.822 4.545 1.00 84.25 103 ASP A N 1
ATOM 815 C CA . ASP A 1 103 ? -10.390 3.219 3.132 1.00 84.25 103 ASP A CA 1
ATOM 816 C C . ASP A 1 103 ? -11.319 4.426 2.899 1.00 84.25 103 ASP A C 1
ATOM 818 O O . ASP A 1 103 ? -11.630 4.763 1.753 1.00 84.25 103 ASP A O 1
ATOM 822 N N . GLY A 1 104 ? -11.781 5.072 3.975 1.00 76.38 104 GLY A N 1
ATOM 823 C CA . GLY A 1 104 ? -12.694 6.215 3.917 1.00 76.38 104 GLY A CA 1
ATOM 824 C C . GLY A 1 104 ? -14.133 5.851 3.536 1.00 76.38 104 GLY A C 1
ATOM 825 O O . GLY A 1 104 ? -14.940 6.749 3.306 1.00 76.38 104 GLY A O 1
ATOM 826 N N . LYS A 1 105 ? -14.485 4.559 3.469 1.00 78.88 105 LYS A N 1
ATOM 827 C CA . LYS A 1 105 ? -15.874 4.113 3.253 1.00 78.88 105 LYS A CA 1
ATOM 828 C C . LYS A 1 105 ? -16.576 3.705 4.540 1.00 78.88 105 LYS A C 1
ATOM 830 O O . LYS A 1 105 ? -17.806 3.642 4.567 1.00 78.88 105 LYS A O 1
ATOM 835 N N . ASN A 1 106 ? -15.823 3.434 5.603 1.00 75.50 106 ASN A N 1
ATOM 836 C CA . ASN A 1 106 ? -16.392 3.048 6.883 1.00 75.50 106 ASN A CA 1
ATOM 837 C C . ASN A 1 106 ? -17.031 4.263 7.578 1.00 75.50 106 ASN A C 1
ATOM 839 O O . ASN A 1 106 ? -16.370 5.034 8.274 1.00 75.50 106 ASN A O 1
ATOM 843 N N . LYS A 1 107 ? -18.343 4.432 7.365 1.00 68.50 107 LYS A N 1
ATOM 844 C CA . LYS A 1 107 ? -19.143 5.536 7.918 1.00 68.50 107 LYS A CA 1
ATOM 845 C C . LYS A 1 107 ? -19.080 5.602 9.442 1.00 68.50 107 LYS A C 1
ATOM 847 O O . LYS A 1 107 ? -19.174 6.698 9.983 1.00 68.50 107 LYS A O 1
ATOM 852 N N . ASP A 1 108 ? -18.930 4.472 10.126 1.00 68.19 108 ASP A N 1
ATOM 853 C CA . ASP A 1 108 ? -18.924 4.436 11.589 1.00 68.19 108 ASP A CA 1
ATOM 854 C C . ASP A 1 108 ? -17.577 4.874 12.157 1.00 68.19 108 ASP A C 1
ATOM 856 O O . ASP A 1 108 ? -17.551 5.621 13.132 1.00 68.19 108 ASP A O 1
ATOM 860 N N . LEU A 1 109 ? -16.472 4.514 11.497 1.00 66.56 109 LEU A N 1
ATOM 861 C CA . LEU A 1 109 ? -15.157 5.081 11.805 1.00 66.56 109 LEU A CA 1
ATOM 862 C C . LEU A 1 109 ? -15.146 6.592 11.579 1.00 66.56 109 LEU A C 1
ATOM 864 O O . LEU A 1 109 ? -14.735 7.325 12.464 1.00 66.56 109 LEU A O 1
ATOM 868 N N . ILE A 1 110 ? -15.686 7.064 10.453 1.00 67.19 110 ILE A N 1
ATOM 869 C CA . ILE A 1 110 ? -15.752 8.499 10.127 1.00 67.19 110 ILE A CA 1
ATOM 870 C C . ILE A 1 110 ? -16.579 9.278 11.160 1.00 67.19 110 ILE A C 1
ATOM 872 O O . ILE A 1 110 ? -16.206 10.383 11.548 1.00 67.19 110 ILE A O 1
ATOM 876 N N . LYS A 1 111 ? -17.702 8.712 11.622 1.00 66.00 111 LYS A N 1
ATOM 877 C CA . LYS A 1 111 ? -18.536 9.326 12.666 1.00 66.00 111 LYS A CA 1
ATOM 878 C C . LYS A 1 111 ? -17.838 9.370 14.026 1.00 66.00 111 LYS A C 1
ATOM 880 O O . LYS A 1 111 ? -18.068 10.316 14.768 1.00 66.00 111 LYS A O 1
ATOM 885 N N . LYS A 1 112 ? -17.039 8.349 14.361 1.00 66.56 112 LYS A N 1
ATOM 886 C CA . LYS A 1 112 ? -16.353 8.231 15.658 1.00 66.56 112 LYS A CA 1
ATOM 887 C C . LYS A 1 112 ? -15.066 9.045 15.729 1.00 66.56 112 LYS A C 1
ATOM 889 O O . LYS A 1 112 ? -14.856 9.729 16.718 1.00 66.56 112 LYS A O 1
ATOM 894 N N . SER A 1 113 ? -14.233 8.989 14.694 1.00 60.69 113 SER A N 1
ATOM 895 C CA . SER A 1 113 ? -12.976 9.738 14.651 1.00 60.69 113 SER A CA 1
ATOM 896 C C . SER A 1 113 ? -13.190 11.218 14.332 1.00 60.69 113 SER A C 1
ATOM 898 O O . SER A 1 113 ? -12.288 12.020 14.528 1.00 60.69 113 SER A O 1
ATOM 900 N N . GLY A 1 114 ? -14.344 11.603 13.766 1.00 52.34 114 GLY A N 1
ATOM 901 C CA . GLY A 1 114 ? -14.592 12.970 13.286 1.00 52.34 114 GLY A CA 1
ATOM 902 C C . GLY A 1 114 ? -13.688 13.391 12.117 1.00 52.34 114 GLY A C 1
ATOM 903 O O . GLY A 1 114 ? -13.839 14.485 11.571 1.00 52.34 114 GLY A O 1
ATOM 904 N N . VAL A 1 115 ? -12.774 12.516 11.693 1.00 52.69 115 VAL A N 1
ATOM 905 C CA . VAL A 1 115 ? -11.815 12.728 10.619 1.00 52.69 115 VAL A CA 1
ATOM 906 C C . VAL A 1 115 ? -12.215 11.813 9.474 1.00 52.69 115 VAL A C 1
ATOM 908 O O . VAL A 1 115 ? -11.940 10.611 9.463 1.00 52.69 115 VAL A O 1
ATOM 911 N N . LEU A 1 116 ? -12.848 12.401 8.457 1.00 49.88 116 LEU A N 1
ATOM 912 C CA . LEU A 1 116 ? -12.779 11.823 7.124 1.00 49.88 116 LEU A CA 1
ATOM 913 C C . LEU A 1 116 ? -11.285 11.782 6.783 1.00 49.88 116 LEU A C 1
ATOM 915 O O . LEU A 1 116 ? -10.640 12.832 6.804 1.00 49.88 116 LEU A O 1
ATOM 919 N N . LEU A 1 117 ? -10.724 10.597 6.524 1.00 51.31 117 LEU A N 1
ATOM 920 C CA . LEU A 1 117 ? -9.389 10.473 5.939 1.00 51.31 117 LEU A CA 1
ATOM 921 C C . LEU A 1 117 ? -9.436 11.174 4.575 1.00 51.31 117 LEU A C 1
ATOM 923 O O . LEU A 1 117 ? -9.757 10.569 3.553 1.00 51.31 117 LEU A O 1
ATOM 927 N N . GLU A 1 118 ? -9.222 12.489 4.584 1.00 43.03 118 GLU A N 1
ATOM 928 C CA . GLU A 1 118 ? -9.207 13.312 3.393 1.00 43.03 118 GLU A CA 1
ATOM 929 C C . GLU A 1 118 ? -8.113 12.765 2.491 1.00 43.03 118 GLU A C 1
ATOM 931 O O . GLU A 1 118 ? -6.958 12.580 2.884 1.00 43.03 118 GLU A O 1
ATOM 936 N N . LYS A 1 119 ? -8.515 12.474 1.261 1.00 40.62 119 LYS A N 1
ATOM 937 C CA . LYS A 1 119 ? -7.649 12.030 0.185 1.00 40.62 119 LYS A CA 1
ATOM 938 C C . LYS A 1 119 ? -6.701 13.186 -0.155 1.00 40.62 119 LYS A C 1
ATOM 940 O O . LYS A 1 119 ? -7.000 13.978 -1.032 1.00 40.62 119 LYS A O 1
ATOM 945 N N . GLY A 1 120 ? -5.587 13.277 0.572 1.00 36.72 120 GLY A N 1
ATOM 946 C CA . GLY A 1 120 ? -4.548 14.290 0.398 1.00 36.72 120 GLY A CA 1
ATOM 947 C C . GLY A 1 120 ? -4.983 15.689 0.831 1.00 36.72 120 GLY A C 1
ATOM 948 O O . GLY A 1 120 ? -5.546 16.439 0.041 1.00 36.72 120 GLY A O 1
ATOM 949 N N . LYS A 1 121 ? -4.637 16.086 2.060 1.00 31.73 121 LYS A N 1
ATOM 950 C CA . LYS A 1 121 ? -4.522 17.510 2.386 1.00 31.73 121 LYS A CA 1
ATOM 951 C C . LYS A 1 121 ? -3.289 18.054 1.668 1.00 31.73 121 LYS A C 1
ATOM 953 O O . LYS A 1 121 ? -2.169 17.902 2.147 1.00 31.73 121 LYS A O 1
ATOM 958 N N . THR A 1 122 ? -3.511 18.658 0.504 1.00 33.25 122 THR A N 1
ATOM 959 C CA . THR A 1 122 ? -2.736 19.826 0.083 1.00 33.25 122 THR A CA 1
ATOM 960 C C . THR A 1 122 ? -2.696 20.821 1.236 1.00 33.25 122 THR A C 1
ATOM 962 O O . THR A 1 122 ? -3.686 21.011 1.946 1.00 33.25 122 THR A O 1
ATOM 965 N N . GLU A 1 123 ? -1.512 21.380 1.433 1.00 32.41 123 GLU A N 1
ATOM 966 C CA . GLU A 1 123 ? -1.161 22.374 2.434 1.00 32.41 123 GLU A CA 1
ATOM 967 C C . GLU A 1 123 ? -2.280 23.411 2.604 1.00 32.41 123 GLU A C 1
ATOM 969 O O . GLU A 1 123 ? -2.757 24.012 1.641 1.00 32.41 123 GLU A O 1
ATOM 974 N N . LYS A 1 124 ? -2.723 23.602 3.851 1.00 35.84 124 LYS A N 1
ATOM 975 C CA . LYS A 1 124 ? -3.497 24.783 4.225 1.00 35.84 124 LYS A CA 1
ATOM 976 C C . LYS A 1 124 ? -2.539 25.967 4.198 1.00 35.84 124 LYS A C 1
ATOM 978 O O . LYS A 1 124 ? -1.913 26.274 5.209 1.00 35.84 124 LYS A O 1
ATOM 983 N N . GLU A 1 125 ? -2.417 26.592 3.037 1.00 31.47 125 GLU A N 1
ATOM 984 C CA . GLU A 1 125 ? -1.923 27.956 2.940 1.00 31.47 125 GLU A CA 1
ATOM 985 C C . GLU A 1 125 ? -2.992 28.899 3.511 1.00 31.47 125 GLU A C 1
ATOM 987 O O . GLU A 1 125 ? -4.201 28.699 3.358 1.00 31.47 125 GLU A O 1
ATOM 992 N N . SER A 1 126 ? -2.512 29.864 4.280 1.00 32.38 126 SER A N 1
ATOM 993 C CA . SER A 1 126 ? -3.259 30.868 5.021 1.00 32.38 126 SER A CA 1
ATOM 994 C C . SER A 1 126 ? -4.318 31.586 4.183 1.00 32.38 126 SER A C 1
ATOM 996 O O . SER A 1 126 ? -4.111 31.954 3.032 1.00 32.38 126 SER A O 1
ATOM 998 N N . THR A 1 127 ? -5.453 31.831 4.825 1.00 36.38 127 THR A N 1
ATOM 999 C CA . THR A 1 127 ? -6.560 32.661 4.358 1.00 36.38 127 THR A CA 1
ATOM 1000 C C . THR A 1 127 ?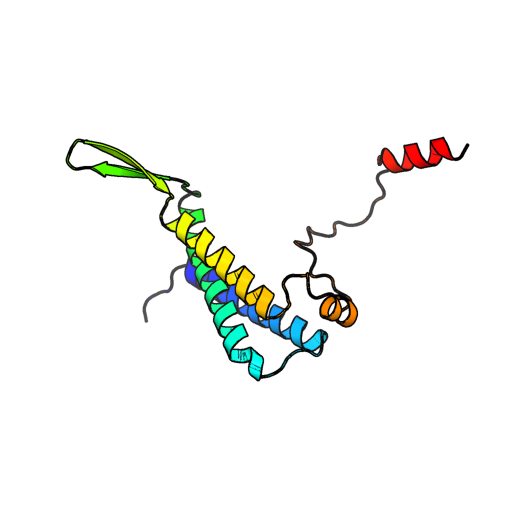 -6.127 34.096 4.042 1.00 36.38 127 THR A C 1
ATOM 1002 O O . THR A 1 127 ? -5.878 34.864 4.966 1.00 36.38 127 THR A O 1
ATOM 1005 N N . GLU A 1 128 ? -6.204 34.488 2.770 1.00 38.59 128 GLU A N 1
ATOM 1006 C CA . GLU A 1 128 ? -6.733 35.798 2.374 1.00 38.59 128 GLU A CA 1
ATOM 1007 C C . GLU A 1 128 ? -7.888 35.586 1.374 1.00 38.59 128 GLU A C 1
ATOM 1009 O O . GLU A 1 128 ? -7.758 34.788 0.438 1.00 38.59 128 GLU A O 1
ATOM 1014 N N . PRO A 1 129 ? -9.061 36.219 1.566 1.00 41.69 129 PRO A N 1
ATOM 1015 C CA . PRO A 1 129 ? -10.213 36.004 0.702 1.00 41.69 129 PRO A CA 1
ATOM 1016 C C . PRO A 1 129 ? -10.031 36.745 -0.630 1.00 41.69 129 PRO A C 1
ATOM 1018 O O . PRO A 1 129 ? -10.275 37.941 -0.741 1.00 41.69 129 PRO A O 1
ATOM 1021 N N . SER A 1 130 ? -9.636 36.015 -1.671 1.00 48.38 130 SER A N 1
ATOM 1022 C CA . SER A 1 130 ? -9.731 36.483 -3.057 1.00 48.38 130 SER A CA 1
ATOM 1023 C C . SER A 1 130 ? -11.198 36.490 -3.504 1.00 48.38 130 SER A C 1
ATOM 1025 O O . SER A 1 130 ? -11.824 35.444 -3.696 1.00 48.38 130 SER A O 1
ATOM 1027 N N . ASP A 1 131 ? -11.741 37.693 -3.684 1.00 53.19 131 ASP A N 1
ATOM 1028 C CA . ASP A 1 131 ? -13.110 38.037 -4.100 1.00 53.19 131 ASP A CA 1
ATOM 1029 C C . ASP A 1 131 ? -13.463 37.650 -5.562 1.00 53.19 131 ASP A C 1
ATOM 1031 O O . ASP A 1 131 ? -14.145 38.375 -6.286 1.00 53.19 131 ASP A O 1
ATOM 1035 N N . SER A 1 132 ? -13.012 36.492 -6.051 1.00 59.03 132 SER A N 1
ATOM 1036 C CA . SER A 1 132 ? -13.136 36.121 -7.474 1.00 59.03 132 SER A CA 1
ATOM 1037 C C . SER A 1 132 ? -13.846 34.792 -7.746 1.00 59.03 132 SER A C 1
ATOM 1039 O O . SER A 1 132 ? -13.777 34.253 -8.853 1.00 59.03 132 SER A O 1
ATOM 1041 N N . ASN A 1 133 ? -14.596 34.250 -6.783 1.00 72.81 133 ASN A N 1
ATOM 1042 C CA . ASN A 1 133 ? -15.316 33.000 -7.011 1.00 72.81 133 ASN A CA 1
ATOM 1043 C C . ASN A 1 133 ? -16.672 33.256 -7.704 1.00 72.81 133 ASN A C 1
ATOM 1045 O O . ASN A 1 133 ? -17.669 33.600 -7.065 1.00 72.81 133 ASN A O 1
ATOM 1049 N N . LYS A 1 134 ? -16.708 33.088 -9.036 1.00 72.69 134 LYS A N 1
ATOM 1050 C CA . LYS A 1 134 ? -17.870 33.333 -9.926 1.00 72.69 134 LYS A CA 1
ATOM 1051 C C . LYS A 1 134 ? -19.182 32.703 -9.435 1.00 72.69 134 LYS A C 1
ATOM 1053 O O . LYS A 1 134 ? -20.258 33.251 -9.666 1.00 72.69 134 LYS A O 1
ATOM 1058 N N . LEU A 1 135 ? -19.107 31.583 -8.715 1.00 72.94 135 LEU A N 1
ATOM 1059 C CA . LEU A 1 135 ? -20.271 30.906 -8.131 1.00 72.94 135 LEU A CA 1
ATOM 1060 C C . LEU A 1 135 ? -20.941 31.721 -7.015 1.00 72.94 135 LEU A C 1
ATOM 1062 O O . LEU A 1 135 ? -22.169 31.739 -6.908 1.00 72.94 135 LEU A O 1
ATOM 1066 N N . VAL A 1 136 ? -20.151 32.437 -6.212 1.00 67.62 136 VAL A N 1
ATOM 1067 C CA . VAL A 1 136 ? -20.654 33.306 -5.137 1.00 67.62 136 VAL A CA 1
ATOM 1068 C C . VAL A 1 136 ? -21.364 34.525 -5.730 1.00 67.62 136 VAL A C 1
ATOM 1070 O O . VAL A 1 136 ? -22.416 34.933 -5.233 1.00 67.62 136 VAL A O 1
ATOM 1073 N N . GLN A 1 137 ? -20.846 35.060 -6.840 1.00 72.69 137 GLN A N 1
ATOM 1074 C CA . GLN A 1 137 ? -21.476 36.166 -7.566 1.00 72.69 137 GLN A CA 1
ATOM 1075 C C . GLN A 1 137 ? -22.812 35.747 -8.200 1.00 72.69 137 GLN A C 1
ATOM 1077 O O . GLN A 1 137 ? -23.808 36.457 -8.062 1.00 72.69 137 GLN A O 1
ATOM 1082 N N . PHE A 1 138 ? -22.875 34.555 -8.804 1.00 73.00 138 PHE A N 1
ATOM 1083 C CA . PHE A 1 138 ? -24.101 34.047 -9.430 1.00 73.00 138 PHE A CA 1
ATOM 1084 C C . PHE A 1 138 ? -25.236 33.832 -8.417 1.00 73.00 138 PHE A C 1
A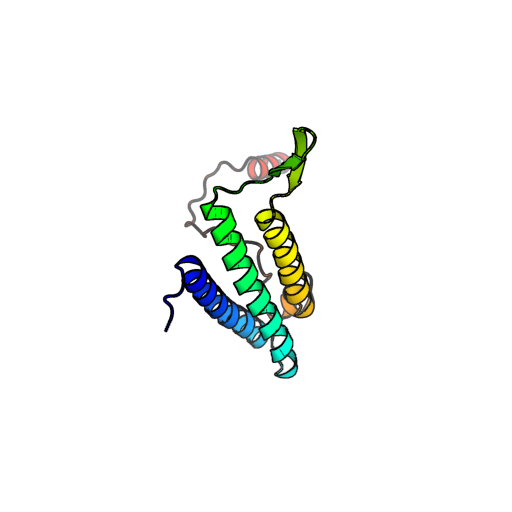TOM 1086 O O . PHE A 1 138 ? -26.398 34.133 -8.691 1.00 73.00 138 PHE A O 1
ATOM 1093 N N . ARG A 1 139 ? -24.903 33.362 -7.208 1.00 74.44 139 ARG A N 1
ATOM 1094 C CA . ARG A 1 139 ? -25.887 33.174 -6.134 1.00 74.44 139 ARG A CA 1
ATOM 1095 C C . ARG A 1 139 ? -26.462 34.497 -5.625 1.00 74.44 139 ARG A C 1
ATOM 1097 O O . ARG A 1 139 ? -27.660 34.565 -5.374 1.00 74.44 139 ARG A O 1
ATOM 1104 N N . LYS A 1 140 ? -25.640 35.547 -5.511 1.00 74.69 140 LYS A N 1
ATOM 1105 C CA . LYS A 1 140 ? -26.105 36.894 -5.130 1.00 74.69 140 LYS A CA 1
ATOM 1106 C C . LYS A 1 140 ? -27.016 37.511 -6.196 1.00 74.69 140 LYS A C 1
ATOM 1108 O O . LYS A 1 140 ? -27.974 38.191 -5.849 1.00 74.69 140 LYS A O 1
ATOM 1113 N N . MET A 1 141 ? -26.754 37.235 -7.473 1.00 66.44 141 MET A N 1
ATOM 1114 C CA . MET A 1 141 ? -27.533 37.775 -8.591 1.00 66.44 141 MET A CA 1
ATOM 1115 C C . MET A 1 141 ? -28.947 37.182 -8.700 1.00 66.44 141 MET A C 1
ATOM 1117 O O . MET A 1 141 ? -29.850 37.878 -9.140 1.00 66.44 141 MET A O 1
ATOM 1121 N N . LYS A 1 142 ? -29.166 35.937 -8.257 1.00 67.00 142 LYS A N 1
ATOM 1122 C CA . LYS A 1 142 ? -30.503 35.308 -8.228 1.00 67.00 142 LYS A CA 1
ATOM 1123 C C . LYS A 1 142 ? -31.380 35.696 -7.029 1.00 67.00 142 LYS A C 1
ATOM 1125 O O . LYS A 1 142 ? -32.526 35.270 -6.972 1.00 67.00 142 LYS A O 1
ATOM 1130 N N . SER A 1 143 ? -30.835 36.425 -6.055 1.00 61.66 143 SER A N 1
ATOM 1131 C CA . SER A 1 143 ? -31.542 36.808 -4.823 1.00 61.66 143 SER A CA 1
ATOM 1132 C C . SER A 1 143 ? -32.063 38.254 -4.843 1.00 61.66 143 SER A C 1
ATOM 1134 O O . SER A 1 143 ? -32.472 38.755 -3.796 1.00 61.66 143 SER A O 1
ATOM 1136 N N . ARG A 1 144 ? -32.008 38.926 -5.996 1.00 48.38 144 ARG A N 1
ATOM 1137 C CA . ARG A 1 144 ? -32.680 40.203 -6.272 1.00 48.38 144 ARG A CA 1
ATOM 1138 C C . ARG A 1 144 ? -33.837 39.948 -7.223 1.00 48.38 144 ARG A C 1
ATOM 1140 O O . ARG A 1 144 ? -34.851 40.651 -7.064 1.00 48.38 144 ARG A O 1
#

Radius of gyration: 22.18 Å; Cα contacts (8 Å, |Δi|>4): 107; chains: 1; bounding box: 59×55×55 Å